Protein AF-A0A2V2DHT5-F1 (afdb_monomer_lite)

Sequence (108 aa):
MKTKLITIGLILADAILLGIAFFLYQGLDRTAPVISFSQDELRYSPDLTEEDLLAGVTASDREDGDVTDSLLIEKISDTADGRVIITYAALDSSNNVAKKSRICQVER

Radius of gyration: 23.93 Å; chains: 1; bounding box: 42×28×78 Å

Structure (mmCIF, N/CA/C/O backbone):
data_AF-A0A2V2DHT5-F1
#
_entry.id   AF-A0A2V2DHT5-F1
#
loop_
_atom_site.group_PDB
_atom_site.id
_atom_site.type_symbol
_atom_site.label_atom_id
_atom_site.label_alt_id
_atom_site.label_comp_id
_atom_site.label_asym_id
_atom_site.label_entity_id
_atom_site.label_seq_id
_atom_site.pdbx_PDB_ins_code
_atom_site.Cartn_x
_atom_site.Cartn_y
_atom_site.Cartn_z
_atom_site.occupancy
_atom_site.B_iso_or_equiv
_atom_site.auth_seq_id
_atom_site.auth_comp_id
_atom_site.auth_asym_id
_atom_site.auth_atom_id
_atom_site.pdbx_PDB_model_num
ATOM 1 N N . MET A 1 1 ? -24.604 -8.166 53.395 1.00 64.56 1 MET A N 1
ATOM 2 C CA . MET A 1 1 ? -25.061 -6.931 52.707 1.00 64.56 1 MET A CA 1
ATOM 3 C C . MET A 1 1 ? -23.904 -6.152 52.082 1.00 64.56 1 MET A C 1
ATOM 5 O O . MET A 1 1 ? -24.004 -5.841 50.906 1.00 64.56 1 MET A O 1
ATOM 9 N N . LYS A 1 2 ? -22.790 -5.915 52.796 1.00 73.19 2 LYS A N 1
ATOM 10 C CA . LYS A 1 2 ? -21.607 -5.195 52.273 1.00 73.19 2 LYS A CA 1
ATOM 11 C C . LYS A 1 2 ? -20.977 -5.821 51.013 1.00 73.19 2 LYS A C 1
ATOM 13 O O . LYS A 1 2 ? -20.675 -5.103 50.074 1.00 73.19 2 LYS A O 1
ATOM 18 N N . THR A 1 3 ? -20.863 -7.148 50.949 1.00 76.94 3 THR A N 1
ATOM 19 C CA . THR A 1 3 ? -20.330 -7.867 49.773 1.00 76.94 3 THR A CA 1
ATOM 20 C C . THR A 1 3 ? -21.195 -7.702 48.525 1.00 76.94 3 THR A C 1
ATOM 22 O O . THR A 1 3 ? -20.664 -7.425 47.462 1.00 76.94 3 THR A O 1
ATOM 25 N N . LYS A 1 4 ? -22.527 -7.769 48.659 1.00 83.06 4 LYS A N 1
ATOM 26 C CA . LYS A 1 4 ? -23.462 -7.551 47.541 1.00 83.06 4 LYS A CA 1
ATOM 27 C C . LYS A 1 4 ? -23.342 -6.140 46.951 1.00 83.06 4 LYS A C 1
ATOM 29 O O . LYS A 1 4 ? -23.403 -5.993 45.740 1.00 83.06 4 LYS A O 1
ATOM 34 N N . LEU A 1 5 ? -23.138 -5.122 47.793 1.00 85.62 5 LEU A N 1
ATOM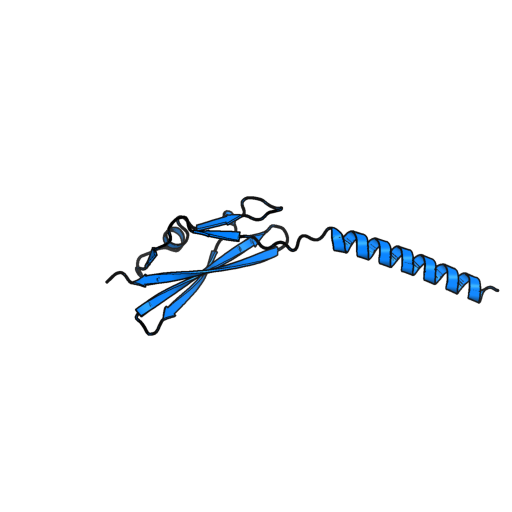 35 C CA . LEU A 1 5 ? -22.959 -3.737 47.344 1.00 85.62 5 LEU A CA 1
ATOM 36 C C . LEU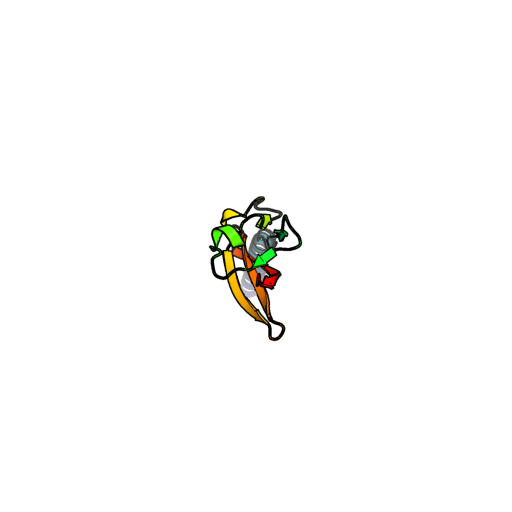 A 1 5 ? -21.644 -3.555 46.566 1.00 85.62 5 LEU A C 1
ATOM 38 O O . LEU A 1 5 ? -21.632 -2.891 45.536 1.00 85.62 5 LEU A O 1
ATOM 42 N N . ILE A 1 6 ? -20.564 -4.203 47.020 1.00 91.50 6 ILE A N 1
ATOM 43 C CA . ILE A 1 6 ? -19.271 -4.223 46.317 1.00 91.50 6 ILE A CA 1
ATOM 44 C C . ILE A 1 6 ? -19.410 -4.922 44.960 1.00 91.50 6 ILE A C 1
ATOM 46 O O . ILE A 1 6 ? -18.956 -4.388 43.955 1.00 91.50 6 ILE A O 1
ATOM 50 N N . THR A 1 7 ? -20.082 -6.077 44.905 1.00 92.38 7 THR A N 1
ATOM 51 C CA . THR A 1 7 ? -20.307 -6.801 43.645 1.00 92.38 7 THR A CA 1
ATOM 52 C C . THR A 1 7 ? -21.114 -5.971 42.646 1.00 92.38 7 THR A C 1
ATOM 54 O O . THR A 1 7 ? -20.742 -5.904 41.481 1.00 92.38 7 THR A O 1
ATOM 57 N N . ILE A 1 8 ? -22.179 -5.296 43.092 1.00 93.69 8 ILE A N 1
ATOM 58 C CA . ILE A 1 8 ? -22.978 -4.413 42.226 1.00 93.69 8 ILE A CA 1
ATOM 59 C C . ILE A 1 8 ? -22.129 -3.243 41.715 1.00 93.69 8 ILE A C 1
ATOM 61 O O . ILE A 1 8 ? -22.175 -2.932 40.529 1.00 93.69 8 ILE A O 1
ATOM 65 N N . GLY A 1 9 ? -21.322 -2.627 42.584 1.00 93.69 9 GLY A N 1
ATOM 66 C CA . GLY A 1 9 ? -20.407 -1.556 42.189 1.00 93.69 9 GLY A CA 1
ATOM 67 C C . GLY A 1 9 ? -19.385 -2.001 41.140 1.00 93.69 9 GLY A C 1
ATOM 68 O O . GLY A 1 9 ? -19.159 -1.279 40.175 1.00 93.69 9 GLY A O 1
ATOM 69 N N . LEU A 1 10 ? -18.822 -3.206 41.282 1.00 96.00 10 LEU A N 1
ATOM 70 C CA . LEU A 1 10 ? -17.894 -3.778 40.302 1.00 96.00 10 LEU A CA 1
ATOM 71 C C . LEU A 1 10 ? -18.565 -4.046 38.952 1.00 96.00 10 LEU A C 1
ATOM 73 O O . LEU A 1 10 ? -17.989 -3.710 37.926 1.00 96.00 10 LEU A O 1
ATOM 77 N N . ILE A 1 11 ? -19.789 -4.586 38.945 1.00 96.94 11 ILE A N 1
ATOM 78 C CA . ILE A 1 11 ? -20.546 -4.823 37.705 1.00 96.94 11 ILE A CA 1
ATOM 79 C C . ILE A 1 11 ? -20.843 -3.500 36.989 1.00 96.94 11 ILE A C 1
ATOM 81 O O . ILE A 1 11 ? -20.713 -3.417 35.772 1.00 96.94 11 ILE A O 1
ATOM 85 N N . LEU A 1 12 ? -21.221 -2.454 37.730 1.00 96.94 12 LEU A N 1
ATOM 86 C CA . LEU A 1 12 ? -21.464 -1.133 37.147 1.00 96.94 12 LEU A CA 1
ATOM 87 C C . LEU A 1 12 ? -20.180 -0.515 36.584 1.00 96.94 12 LEU A C 1
ATOM 89 O O . LEU A 1 12 ? -20.208 0.044 35.492 1.00 96.94 12 LEU A O 1
ATOM 93 N N . ALA A 1 13 ? -19.059 -0.632 37.299 1.00 97.19 13 ALA A N 1
ATOM 94 C CA . ALA A 1 13 ? -17.768 -0.143 36.824 1.00 97.19 13 ALA A CA 1
ATOM 95 C C . ALA A 1 13 ? -17.303 -0.881 35.556 1.00 97.19 13 ALA A C 1
ATOM 97 O O . ALA A 1 13 ? -16.849 -0.235 34.615 1.00 97.19 13 ALA A O 1
ATOM 98 N N . ASP A 1 14 ? -17.469 -2.204 35.506 1.00 97.56 14 ASP A N 1
ATOM 99 C CA . ASP A 1 14 ? -17.155 -3.021 34.331 1.00 97.56 14 ASP A CA 1
ATOM 100 C C . ASP A 1 14 ? -18.046 -2.657 33.136 1.00 97.56 14 ASP A C 1
ATOM 102 O O . ASP A 1 14 ? -17.545 -2.420 32.043 1.00 97.56 14 ASP A O 1
ATOM 106 N N . ALA A 1 15 ? -19.352 -2.479 33.352 1.00 97.44 15 ALA A N 1
ATOM 107 C CA . ALA A 1 15 ? -20.270 -2.042 32.302 1.00 97.44 15 ALA A CA 1
ATOM 108 C C . ALA A 1 15 ? -19.896 -0.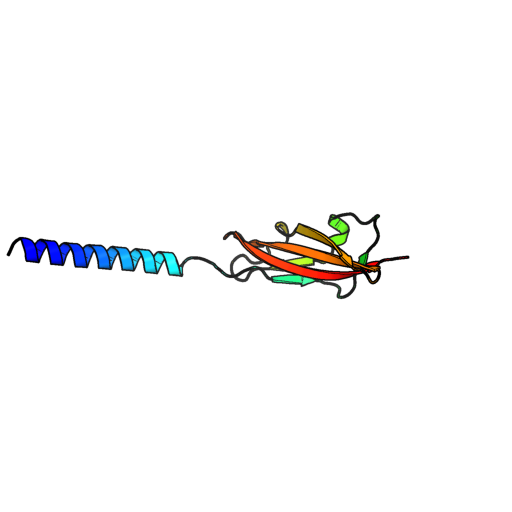661 31.730 1.00 97.44 15 ALA A C 1
ATOM 110 O O . ALA A 1 15 ? -19.965 -0.456 30.518 1.00 97.44 15 ALA A O 1
ATOM 111 N N . ILE A 1 16 ? -19.464 0.277 32.582 1.00 97.88 16 ILE A N 1
ATOM 112 C CA . ILE A 1 16 ? -18.967 1.590 32.144 1.00 97.88 16 ILE A CA 1
ATOM 113 C C . ILE A 1 16 ? -17.674 1.428 31.338 1.00 97.88 16 ILE A C 1
ATOM 115 O O . ILE A 1 16 ? -17.551 2.018 30.265 1.00 97.88 16 ILE A O 1
ATOM 119 N N . LEU A 1 17 ? -16.730 0.613 31.818 1.00 97.81 17 LEU A N 1
ATOM 120 C CA . LEU A 1 17 ? -15.470 0.351 31.123 1.00 97.81 17 LEU A CA 1
ATOM 121 C C . LEU A 1 17 ? -15.709 -0.284 29.747 1.00 97.81 17 LEU A C 1
ATOM 123 O O . LEU A 1 17 ? -15.132 0.170 28.762 1.00 97.81 17 LEU A O 1
ATOM 127 N N . LEU A 1 18 ? -16.597 -1.278 29.664 1.00 97.62 18 LEU A N 1
ATOM 128 C CA . LEU A 1 18 ? -17.002 -1.917 28.412 1.00 97.62 18 LEU A CA 1
ATOM 129 C C . LEU A 1 18 ? -17.686 -0.928 27.466 1.00 97.62 18 LEU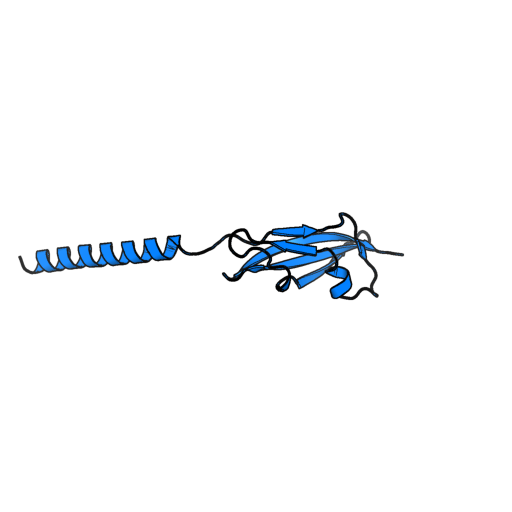 A C 1
ATOM 131 O O . LEU A 1 18 ? -17.416 -0.953 26.269 1.00 97.62 18 LEU A O 1
ATOM 135 N N . GLY A 1 19 ? -18.526 -0.027 27.984 1.00 96.75 19 GLY A N 1
ATOM 136 C CA . GLY A 1 19 ? -19.156 1.028 27.189 1.00 96.75 19 GLY A CA 1
ATOM 137 C C . GLY A 1 19 ? -18.140 2.006 26.593 1.00 96.75 19 GLY A C 1
ATOM 138 O O . GLY A 1 19 ? -18.208 2.311 25.403 1.00 96.75 19 GLY A O 1
ATOM 139 N N . ILE A 1 20 ? -17.160 2.449 27.389 1.00 96.50 20 ILE A N 1
ATOM 140 C CA . ILE A 1 20 ? -16.062 3.308 26.918 1.00 96.50 20 ILE A CA 1
ATOM 141 C C . ILE A 1 20 ? -15.215 2.563 25.882 1.00 96.50 20 ILE A C 1
ATOM 143 O O . ILE A 1 20 ? -14.924 3.112 24.822 1.00 96.50 20 ILE A O 1
ATOM 147 N N . ALA A 1 21 ? -14.854 1.307 26.152 1.00 95.94 21 ALA A N 1
ATOM 148 C CA . ALA A 1 21 ? -14.081 0.488 25.226 1.00 95.94 21 ALA A CA 1
ATOM 149 C C . ALA A 1 21 ? -14.816 0.293 23.893 1.00 95.94 21 ALA A C 1
ATOM 151 O O . ALA A 1 21 ? -14.214 0.457 22.835 1.00 95.94 21 ALA A O 1
ATOM 152 N N . PHE A 1 22 ? -16.119 0.003 23.933 1.00 95.31 22 PHE A N 1
ATOM 153 C CA . PHE A 1 22 ? -16.949 -0.125 22.738 1.00 95.31 22 PHE A CA 1
ATOM 154 C C . PHE A 1 22 ? -17.012 1.186 21.949 1.00 95.31 22 PHE A C 1
ATOM 156 O O . PHE A 1 22 ? -16.835 1.177 20.734 1.00 95.31 22 PHE A O 1
ATOM 163 N N . PHE A 1 23 ? -17.205 2.319 22.629 1.00 94.12 23 PHE A N 1
ATOM 164 C CA . PHE A 1 23 ? -17.226 3.631 21.986 1.00 94.12 23 PHE A CA 1
ATOM 165 C C . PHE A 1 23 ? -15.900 3.947 21.280 1.00 94.12 23 PHE A C 1
ATOM 167 O O . PHE A 1 23 ? -15.904 4.328 20.112 1.00 94.12 23 PHE A O 1
ATOM 174 N N . LEU A 1 24 ? -14.766 3.728 21.953 1.00 92.00 24 LEU A N 1
ATOM 175 C CA . LEU A 1 24 ? -13.441 3.923 21.359 1.00 92.00 24 LEU A CA 1
ATOM 176 C C . LEU A 1 24 ? -13.191 2.965 20.189 1.00 92.00 24 LEU A C 1
ATOM 178 O O . LEU A 1 24 ? -12.621 3.366 19.181 1.00 92.00 24 LEU A O 1
ATOM 182 N N . TYR A 1 25 ? -13.647 1.714 20.295 1.00 89.62 25 TYR A N 1
ATOM 183 C CA . TYR A 1 25 ? -13.476 0.708 19.247 1.00 89.62 25 TYR A CA 1
ATOM 184 C C . TYR A 1 25 ? -14.186 1.087 17.942 1.00 89.62 25 TYR A C 1
ATOM 186 O O . TYR A 1 25 ? -13.654 0.825 16.867 1.00 89.62 25 TYR A O 1
ATOM 194 N N . GLN A 1 26 ? -15.367 1.704 18.037 1.00 88.38 26 GLN A N 1
ATOM 195 C CA . GLN A 1 26 ? -16.169 2.117 16.881 1.00 88.38 26 GLN A CA 1
ATOM 196 C C . GLN A 1 26 ? -15.587 3.332 16.144 1.00 88.38 26 GLN A C 1
ATOM 198 O O . GLN A 1 26 ? -15.897 3.524 14.975 1.00 88.38 26 GLN A O 1
ATOM 203 N N . GLY A 1 27 ? -14.774 4.153 16.816 1.00 87.12 27 GLY A N 1
ATOM 204 C CA . GLY A 1 27 ? -14.154 5.347 16.231 1.00 87.12 27 GLY A CA 1
ATOM 205 C C . GLY A 1 27 ? -12.816 5.096 15.534 1.00 87.12 27 GLY A C 1
ATOM 206 O O . GLY A 1 27 ? -12.191 6.049 15.084 1.00 87.12 27 GLY A O 1
ATOM 207 N N . LEU A 1 28 ? -12.346 3.847 15.488 1.00 90.00 28 LEU A N 1
ATOM 208 C CA . LEU A 1 28 ? -11.116 3.492 14.786 1.00 90.00 28 LEU A CA 1
ATOM 209 C C . LEU A 1 28 ? -11.392 3.351 13.292 1.00 90.00 28 LEU A C 1
ATOM 211 O O . LEU A 1 28 ? -12.242 2.545 12.905 1.00 90.00 28 LEU A O 1
ATOM 215 N N . ASP A 1 29 ? -10.618 4.049 12.469 1.00 93.00 29 ASP A N 1
ATOM 216 C CA . ASP A 1 29 ? -10.603 3.781 11.039 1.00 93.00 29 ASP A CA 1
ATOM 217 C C . ASP A 1 29 ? -9.762 2.537 10.732 1.00 93.00 29 ASP A C 1
ATOM 219 O O . ASP A 1 29 ? -8.664 2.339 11.254 1.00 93.00 29 ASP A O 1
ATOM 223 N N . ARG A 1 30 ? -10.329 1.663 9.906 1.00 93.38 30 ARG A N 1
ATOM 224 C CA . ARG A 1 30 ? -9.731 0.401 9.445 1.00 93.38 30 ARG A CA 1
ATOM 225 C C . ARG A 1 30 ? -9.866 0.232 7.939 1.00 93.38 30 ARG A C 1
ATOM 227 O O . ARG A 1 30 ? -9.725 -0.880 7.422 1.00 93.38 30 ARG A O 1
ATOM 234 N N . THR A 1 31 ? -10.255 1.299 7.254 1.00 94.94 31 THR A N 1
ATOM 235 C CA . THR A 1 31 ? -10.378 1.325 5.808 1.00 94.94 31 THR A CA 1
ATOM 236 C C . THR A 1 31 ? -8.974 1.482 5.257 1.00 94.94 31 THR A C 1
ATOM 238 O O . THR A 1 31 ? -8.271 2.401 5.627 1.00 94.94 31 THR A O 1
ATOM 241 N N . ALA A 1 32 ? -8.516 0.537 4.441 1.00 96.62 32 ALA A N 1
ATOM 242 C CA . ALA A 1 32 ? -7.241 0.714 3.761 1.00 96.62 32 ALA A CA 1
ATOM 243 C C . ALA A 1 32 ? -7.440 1.585 2.509 1.00 96.62 32 ALA A C 1
ATOM 245 O O . ALA A 1 32 ? -8.478 1.442 1.845 1.00 96.62 32 ALA A O 1
ATOM 246 N N . PRO A 1 33 ? -6.424 2.374 2.115 1.00 97.81 33 PRO A N 1
ATOM 247 C CA . PRO A 1 33 ? -6.497 3.161 0.895 1.00 97.81 33 PRO A CA 1
ATOM 248 C C . PRO A 1 33 ? -6.630 2.282 -0.355 1.00 97.81 33 PRO A C 1
ATOM 250 O O . PRO A 1 33 ? -6.331 1.087 -0.373 1.00 97.81 33 PRO A O 1
ATOM 253 N N . VAL A 1 34 ? -7.049 2.882 -1.462 1.00 98.00 34 VAL A N 1
ATOM 254 C CA . VAL A 1 34 ? -7.159 2.216 -2.761 1.00 98.00 34 VAL A CA 1
ATOM 255 C C . VAL A 1 34 ? -6.122 2.787 -3.713 1.00 98.00 34 VAL A C 1
ATOM 257 O O . VAL A 1 34 ? -6.179 3.957 -4.083 1.00 98.00 34 VAL A O 1
ATOM 260 N N . ILE A 1 35 ? -5.198 1.933 -4.157 1.00 97.75 35 ILE A N 1
ATOM 261 C CA . ILE A 1 35 ? -4.191 2.285 -5.165 1.00 97.75 35 ILE A CA 1
ATOM 262 C C . ILE A 1 35 ? -4.790 2.131 -6.568 1.00 97.75 35 ILE A C 1
ATOM 264 O O . ILE A 1 35 ? -5.350 1.081 -6.915 1.00 97.75 35 ILE A O 1
ATOM 268 N N . SER A 1 36 ? -4.627 3.153 -7.400 1.00 96.12 36 SER A N 1
ATOM 269 C CA . SER A 1 36 ? -5.124 3.228 -8.774 1.00 96.12 36 SER A CA 1
ATOM 270 C C . SER A 1 36 ? -3.991 3.514 -9.755 1.00 96.12 36 SER A C 1
ATOM 272 O O . SER A 1 36 ? -3.022 4.189 -9.425 1.00 96.12 36 SER A O 1
ATOM 274 N N . PHE A 1 37 ? -4.110 2.977 -10.969 1.00 94.38 37 PHE A N 1
ATOM 275 C CA . PHE A 1 37 ? -3.163 3.204 -12.058 1.00 94.38 37 PHE A CA 1
ATOM 276 C C . PHE A 1 37 ? -3.886 3.979 -13.157 1.00 94.38 37 PHE A C 1
ATOM 278 O O . PHE A 1 37 ? -4.980 3.586 -13.556 1.00 94.38 37 PHE A O 1
ATOM 285 N N . SER A 1 38 ? -3.300 5.071 -13.640 1.00 88.94 38 SER A N 1
ATOM 286 C CA . SER A 1 38 ? -3.854 5.853 -14.752 1.00 88.94 38 SER A CA 1
ATOM 287 C C . SER A 1 38 ? -3.652 5.174 -16.108 1.00 88.94 38 SER A C 1
ATOM 289 O O . SER A 1 38 ? -4.354 5.490 -17.065 1.00 88.94 38 SER A O 1
ATOM 291 N N . GLN A 1 39 ? -2.700 4.242 -16.185 1.00 84.38 39 GLN A N 1
ATOM 292 C CA . GLN A 1 39 ? -2.376 3.461 -17.371 1.00 84.38 39 GLN A CA 1
ATOM 293 C C . GLN A 1 39 ? -2.329 1.975 -17.012 1.00 84.38 39 GLN A C 1
ATOM 295 O O . GLN A 1 39 ? -1.744 1.598 -15.992 1.00 84.38 39 GLN A O 1
ATOM 300 N N . ASP A 1 40 ? -2.912 1.142 -17.874 1.00 74.75 40 ASP A N 1
ATOM 301 C CA . ASP A 1 40 ? -2.968 -0.310 -17.674 1.00 74.75 40 ASP A CA 1
ATOM 302 C C . ASP A 1 40 ? -1.625 -1.000 -17.963 1.00 74.75 40 ASP A C 1
ATOM 304 O O . ASP A 1 40 ? -1.303 -2.013 -17.341 1.00 74.75 40 ASP A O 1
ATOM 308 N N . GLU A 1 41 ? -0.810 -0.441 -18.865 1.00 79.06 41 GLU A N 1
ATOM 309 C CA . GLU A 1 41 ? 0.478 -1.013 -19.265 1.00 79.06 41 GLU A CA 1
ATOM 310 C C . GLU A 1 41 ? 1.637 -0.057 -18.959 1.00 79.06 41 GLU A C 1
ATOM 312 O O . GLU A 1 41 ? 1.644 1.092 -19.393 1.00 79.06 41 GLU A O 1
ATOM 317 N N . LEU A 1 42 ? 2.649 -0.558 -18.244 1.00 84.38 42 LEU A N 1
ATOM 318 C CA . LEU A 1 42 ? 3.941 0.102 -18.054 1.00 84.38 42 LEU A CA 1
ATOM 319 C C . LEU A 1 42 ? 5.031 -0.739 -18.728 1.00 84.38 42 LEU A C 1
ATOM 321 O O . LEU A 1 42 ? 5.103 -1.958 -18.527 1.00 84.38 42 LEU A O 1
ATOM 325 N N . ARG A 1 43 ? 5.897 -0.083 -19.503 1.00 86.62 43 ARG A N 1
ATOM 326 C CA . ARG A 1 43 ? 7.148 -0.673 -19.991 1.00 86.62 43 ARG A CA 1
ATOM 327 C C . ARG A 1 43 ? 8.245 -0.376 -18.984 1.00 86.62 43 ARG A C 1
ATOM 329 O O . ARG A 1 43 ? 8.481 0.778 -18.653 1.00 86.62 43 ARG A O 1
ATOM 336 N N . TYR A 1 44 ? 8.865 -1.427 -18.467 1.00 87.94 44 TYR A N 1
ATOM 337 C CA . TYR A 1 44 ? 9.949 -1.313 -17.506 1.00 87.94 44 TYR A CA 1
ATOM 338 C C . TYR A 1 44 ? 11.291 -1.251 -18.235 1.00 87.94 44 TYR A C 1
ATOM 340 O O . TYR A 1 44 ? 11.575 -2.108 -19.074 1.00 87.94 44 TYR A O 1
ATOM 348 N N . SER A 1 45 ? 12.122 -0.281 -17.861 1.00 87.38 45 SER A N 1
ATOM 349 C CA . SER A 1 45 ? 13.533 -0.199 -18.231 1.00 87.38 45 SER A CA 1
ATOM 350 C C . SER A 1 45 ? 14.378 -0.027 -16.959 1.00 87.38 45 SER A C 1
ATOM 352 O O . SER A 1 45 ? 13.921 0.653 -16.035 1.00 87.38 45 SER A O 1
ATOM 354 N N . PRO A 1 46 ? 15.594 -0.605 -16.886 1.00 84.06 46 PRO A N 1
ATOM 355 C CA . PRO A 1 46 ? 16.513 -0.402 -15.762 1.00 84.06 46 PRO A CA 1
ATOM 356 C C . PRO A 1 46 ? 16.908 1.061 -15.524 1.00 84.06 46 PRO A C 1
ATOM 358 O O . PRO A 1 46 ? 17.347 1.393 -14.428 1.00 84.06 46 PRO A O 1
ATOM 361 N N . ASP A 1 47 ? 16.758 1.919 -16.536 1.00 88.88 47 ASP A N 1
ATOM 362 C CA . ASP A 1 47 ? 17.094 3.344 -16.456 1.00 88.88 47 ASP A CA 1
ATOM 363 C C . ASP A 1 47 ? 15.977 4.194 -15.819 1.00 88.88 47 ASP A C 1
ATOM 365 O O . ASP A 1 47 ? 16.176 5.386 -15.586 1.00 88.88 47 ASP A O 1
ATOM 369 N N . LEU A 1 48 ? 14.801 3.607 -15.546 1.00 89.12 48 LEU A N 1
ATOM 370 C CA . LEU A 1 48 ? 13.684 4.317 -14.917 1.00 89.12 48 LEU A CA 1
ATOM 371 C C . LEU A 1 48 ? 13.968 4.607 -13.445 1.00 89.12 48 LEU A C 1
ATOM 373 O O . LEU A 1 48 ? 14.407 3.738 -12.687 1.00 89.12 48 LEU A O 1
ATOM 377 N N . THR A 1 49 ? 13.637 5.824 -13.027 1.00 91.31 49 THR A N 1
ATOM 378 C CA . THR A 1 49 ? 13.683 6.233 -11.624 1.00 91.31 49 THR A CA 1
ATOM 379 C C . THR A 1 49 ? 12.427 5.784 -10.872 1.00 91.31 49 THR A C 1
ATOM 381 O O . THR A 1 49 ? 11.408 5.434 -11.469 1.00 91.31 49 THR A O 1
ATOM 384 N N . GLU A 1 50 ? 12.462 5.812 -9.538 1.00 89.75 50 GLU A N 1
ATOM 385 C CA . GLU A 1 50 ? 11.264 5.543 -8.728 1.00 89.75 50 GLU A CA 1
ATOM 386 C C . GLU A 1 50 ? 10.131 6.536 -9.024 1.00 89.75 50 GLU A C 1
ATOM 388 O O . GLU A 1 50 ? 8.970 6.134 -9.071 1.00 89.75 50 GLU A O 1
ATOM 393 N N . GLU A 1 51 ? 10.463 7.802 -9.297 1.00 90.62 51 GLU A N 1
ATOM 394 C CA . GLU A 1 51 ? 9.495 8.833 -9.689 1.00 90.62 51 GLU A CA 1
ATOM 395 C C . GLU A 1 51 ? 8.779 8.455 -10.993 1.00 90.62 51 GLU A C 1
ATOM 397 O O . GLU A 1 51 ? 7.553 8.542 -11.074 1.00 90.62 51 GLU A O 1
ATOM 402 N N . ASP A 1 52 ? 9.515 7.936 -11.981 1.00 91.75 52 ASP A N 1
ATOM 403 C CA . ASP A 1 52 ? 8.933 7.454 -13.239 1.00 91.75 52 ASP A CA 1
ATOM 404 C C . ASP A 1 52 ? 8.008 6.249 -13.015 1.00 91.75 52 ASP A C 1
ATOM 406 O O . ASP A 1 52 ? 6.954 6.119 -13.640 1.00 91.75 52 ASP A O 1
ATOM 410 N N . LEU A 1 53 ? 8.382 5.352 -12.101 1.00 92.25 53 LEU A N 1
ATOM 411 C CA . LEU A 1 53 ? 7.601 4.158 -11.778 1.00 92.25 53 LEU A CA 1
ATOM 412 C C . LEU A 1 53 ? 6.344 4.467 -10.953 1.00 92.25 53 LEU A C 1
ATOM 414 O O . LEU A 1 53 ? 5.395 3.671 -10.988 1.00 92.25 53 LEU A O 1
ATOM 418 N N . LEU A 1 54 ? 6.338 5.583 -10.223 1.00 93.31 54 LEU A N 1
ATOM 419 C CA . LEU A 1 54 ? 5.188 6.128 -9.496 1.00 93.31 54 LEU A CA 1
ATOM 420 C C . LEU A 1 54 ? 4.334 7.059 -10.366 1.00 93.31 54 LEU A C 1
ATOM 422 O O . LEU A 1 54 ? 3.182 7.324 -10.022 1.00 93.31 54 LEU A O 1
ATOM 426 N N . ALA A 1 55 ? 4.844 7.513 -11.513 1.00 91.75 55 ALA A N 1
ATOM 427 C CA . ALA A 1 55 ? 4.100 8.371 -12.420 1.00 91.75 55 ALA A CA 1
ATOM 428 C C . ALA A 1 55 ? 2.770 7.719 -12.834 1.00 91.75 55 ALA A C 1
ATOM 430 O O . ALA A 1 55 ? 2.710 6.595 -13.346 1.00 91.75 55 ALA A O 1
ATOM 431 N N . GLY A 1 56 ? 1.673 8.441 -12.598 1.00 91.12 56 GLY A N 1
ATOM 432 C CA . GLY A 1 56 ? 0.329 7.956 -12.897 1.00 91.12 56 GLY A CA 1
ATOM 433 C C . GLY A 1 56 ? -0.208 6.903 -11.923 1.00 91.12 56 GLY A C 1
ATOM 434 O O . GLY A 1 56 ? -1.247 6.308 -12.201 1.00 91.12 56 GLY A O 1
ATOM 435 N N . VAL A 1 57 ? 0.463 6.661 -10.799 1.00 95.75 57 VAL A N 1
ATOM 436 C CA . VAL A 1 57 ? -0.063 5.851 -9.701 1.00 95.75 57 VAL A CA 1
ATOM 437 C C . VAL A 1 57 ? -0.596 6.793 -8.624 1.00 95.75 57 VAL A C 1
ATOM 439 O O . VAL A 1 57 ? 0.097 7.714 -8.207 1.00 95.75 57 VAL A O 1
ATOM 442 N N . THR A 1 58 ? -1.836 6.582 -8.193 1.00 97.12 58 THR A N 1
ATOM 443 C CA . THR A 1 58 ? -2.480 7.388 -7.145 1.00 97.12 58 THR A CA 1
ATOM 444 C C . THR A 1 58 ? -3.011 6.497 -6.034 1.00 97.12 58 THR A C 1
ATOM 446 O O . THR A 1 58 ? -3.243 5.302 -6.244 1.00 97.12 58 THR A O 1
ATOM 449 N N . ALA A 1 59 ? -3.217 7.066 -4.850 1.00 98.00 59 ALA A N 1
ATOM 450 C CA . ALA A 1 59 ? -3.843 6.378 -3.732 1.00 98.00 59 ALA A CA 1
ATOM 451 C C . ALA A 1 59 ? -4.914 7.263 -3.096 1.00 98.00 59 ALA A C 1
ATOM 453 O O . ALA A 1 59 ? -4.686 8.439 -2.830 1.00 98.00 59 ALA A O 1
ATOM 454 N N . SER A 1 60 ? -6.093 6.701 -2.844 1.00 97.69 60 SER A N 1
ATOM 455 C CA . SER A 1 60 ? -7.171 7.427 -2.173 1.00 97.69 60 SER A CA 1
ATOM 456 C C . SER A 1 60 ? -7.840 6.553 -1.130 1.00 97.69 60 SER A C 1
ATOM 458 O O . SER A 1 60 ? -8.199 5.412 -1.418 1.00 97.69 60 SER A O 1
ATOM 460 N N . ASP A 1 61 ? -8.013 7.092 0.066 1.00 98.00 61 ASP A N 1
ATOM 461 C CA . ASP A 1 61 ? -8.789 6.495 1.139 1.00 98.00 61 ASP A CA 1
ATOM 462 C C . ASP A 1 61 ? -10.171 7.158 1.257 1.00 98.00 61 ASP A C 1
ATOM 464 O O . ASP A 1 61 ? -10.401 8.286 0.814 1.00 98.00 61 ASP A O 1
ATOM 468 N N . ARG A 1 62 ? -11.129 6.424 1.821 1.00 96.06 62 ARG A N 1
ATOM 469 C CA . ARG A 1 62 ? -12.508 6.884 1.981 1.00 96.06 62 ARG A CA 1
ATOM 470 C C . ARG A 1 62 ? -12.656 7.966 3.056 1.00 96.06 62 ARG A C 1
ATOM 472 O O . ARG A 1 62 ? -13.525 8.820 2.893 1.00 96.06 62 ARG A O 1
ATOM 479 N N . GLU A 1 63 ? -11.886 7.894 4.135 1.00 94.25 63 GLU A N 1
ATOM 480 C CA . GLU A 1 63 ? -11.944 8.824 5.268 1.00 94.25 63 GLU A CA 1
ATOM 481 C C . GLU A 1 63 ? -10.892 9.933 5.138 1.00 94.25 63 GLU A C 1
ATOM 483 O O . GLU A 1 63 ? -11.206 11.098 5.386 1.00 94.25 63 GLU A O 1
ATOM 488 N N . ASP A 1 64 ? -9.676 9.600 4.684 1.00 94.62 64 ASP A N 1
ATOM 489 C CA . ASP A 1 64 ? -8.577 10.573 4.552 1.00 94.62 64 ASP A CA 1
ATOM 490 C C . ASP A 1 64 ? -8.553 11.317 3.202 1.00 94.62 64 ASP A C 1
ATOM 492 O O . ASP A 1 64 ? -7.948 12.385 3.082 1.00 94.62 64 ASP A O 1
ATOM 496 N N . GLY A 1 65 ? -9.229 10.797 2.173 1.00 95.62 65 GLY A N 1
ATOM 497 C CA . GLY A 1 65 ? -9.213 11.379 0.831 1.00 95.62 65 GLY A CA 1
ATOM 498 C C . GLY A 1 65 ? -7.955 11.006 0.045 1.00 95.62 65 GLY A C 1
ATOM 499 O O . GLY A 1 65 ? -7.639 9.829 -0.095 1.00 95.62 65 GLY A O 1
ATOM 500 N N . ASP A 1 66 ? -7.265 11.981 -0.549 1.00 97.75 66 ASP A N 1
ATOM 501 C CA . ASP A 1 66 ? -6.053 11.709 -1.332 1.00 97.75 66 ASP A CA 1
ATOM 502 C C . ASP A 1 66 ? -4.856 11.450 -0.408 1.00 97.75 66 ASP A C 1
ATOM 504 O O . ASP A 1 66 ? -4.458 12.318 0.366 1.00 97.75 66 ASP A O 1
ATOM 508 N N . VAL A 1 67 ? -4.281 10.252 -0.511 1.00 97.88 67 VAL A N 1
ATOM 509 C CA . VAL A 1 67 ? -3.100 9.823 0.251 1.00 97.88 67 VAL A CA 1
ATOM 510 C C . VAL A 1 67 ? -1.939 9.475 -0.679 1.00 97.88 67 VAL A C 1
ATOM 512 O O . VAL A 1 67 ? -1.038 8.729 -0.309 1.00 97.88 67 VAL A O 1
ATOM 515 N N . THR A 1 68 ? -1.938 9.997 -1.908 1.00 97.50 68 THR A N 1
ATOM 516 C CA . THR A 1 68 ? -0.902 9.706 -2.912 1.00 97.50 68 THR A CA 1
ATOM 517 C C . THR A 1 68 ? 0.511 10.043 -2.420 1.00 97.50 68 THR A C 1
ATOM 519 O O . THR A 1 68 ? 1.456 9.349 -2.782 1.00 97.50 68 THR A O 1
ATOM 522 N N . ASP A 1 69 ? 0.665 11.015 -1.520 1.00 96.75 69 ASP A N 1
ATOM 523 C CA . ASP A 1 69 ? 1.961 11.387 -0.933 1.00 96.75 69 ASP A CA 1
ATOM 524 C C . ASP A 1 69 ? 2.602 10.279 -0.074 1.00 96.75 69 ASP A C 1
ATOM 526 O O . ASP A 1 69 ? 3.808 10.308 0.172 1.00 96.75 69 ASP A O 1
ATOM 530 N N . SER A 1 70 ? 1.826 9.291 0.391 1.00 97.06 70 SER A N 1
ATOM 531 C CA . SER A 1 70 ? 2.344 8.135 1.138 1.00 97.06 70 SER A CA 1
ATOM 532 C C . SER A 1 70 ? 2.713 6.947 0.245 1.00 97.06 70 SER A C 1
ATOM 534 O O . SER A 1 70 ? 3.174 5.914 0.741 1.00 97.06 70 SER A O 1
ATOM 536 N N . LEU A 1 71 ? 2.481 7.068 -1.065 1.00 97.25 71 LEU A N 1
ATOM 537 C CA . LEU A 1 71 ? 2.708 6.007 -2.029 1.00 97.25 71 LEU A CA 1
ATOM 538 C C . LEU A 1 71 ? 4.208 5.752 -2.215 1.00 97.25 71 LEU A C 1
ATOM 540 O O . LEU A 1 71 ? 4.993 6.663 -2.462 1.00 97.25 71 LEU A O 1
ATOM 544 N N . LEU A 1 72 ? 4.596 4.480 -2.162 1.00 96.44 72 LEU A N 1
ATOM 545 C CA . LEU A 1 72 ? 5.969 4.037 -2.376 1.00 96.44 72 LEU A CA 1
ATOM 546 C C . LEU A 1 72 ? 6.032 2.719 -3.144 1.00 96.44 72 LEU A C 1
ATOM 548 O O . LEU A 1 72 ? 5.056 1.966 -3.230 1.00 96.44 72 LEU A O 1
ATOM 552 N N . ILE A 1 73 ? 7.215 2.416 -3.672 1.00 96.62 73 ILE A N 1
ATOM 553 C CA . ILE A 1 73 ? 7.521 1.115 -4.266 1.00 96.62 73 ILE A CA 1
ATOM 554 C C . ILE A 1 73 ? 8.063 0.211 -3.164 1.00 96.62 73 ILE A C 1
ATOM 556 O O . ILE A 1 73 ? 9.163 0.404 -2.660 1.00 96.62 73 ILE A O 1
ATOM 560 N N . GLU A 1 74 ? 7.287 -0.800 -2.785 1.00 96.94 74 GLU A N 1
ATOM 561 C CA . GLU A 1 74 ? 7.705 -1.764 -1.768 1.00 96.94 74 GLU A CA 1
ATOM 562 C C . GLU A 1 74 ? 8.718 -2.760 -2.338 1.00 96.94 74 GLU A C 1
ATOM 564 O O . GLU A 1 74 ? 9.663 -3.166 -1.660 1.00 96.94 74 GLU A O 1
ATOM 569 N N . LYS A 1 75 ? 8.488 -3.220 -3.573 1.00 95.38 75 LYS A N 1
ATOM 570 C CA . LYS A 1 75 ? 9.301 -4.282 -4.164 1.00 95.38 75 LYS A CA 1
ATOM 571 C C . LYS A 1 75 ? 9.241 -4.285 -5.682 1.00 95.38 75 LYS A C 1
ATOM 573 O O . LYS A 1 75 ? 8.156 -4.254 -6.260 1.00 95.38 75 LYS A O 1
ATOM 578 N N . ILE A 1 76 ? 10.401 -4.470 -6.303 1.00 94.38 76 ILE A N 1
ATOM 579 C CA . ILE A 1 76 ? 10.547 -4.827 -7.716 1.00 94.38 76 ILE A CA 1
ATOM 580 C C . ILE A 1 76 ? 11.076 -6.265 -7.778 1.00 94.38 76 ILE A C 1
ATOM 582 O O . ILE A 1 76 ? 11.924 -6.663 -6.976 1.00 94.38 76 ILE A O 1
ATOM 586 N N . SER A 1 77 ? 10.511 -7.110 -8.637 1.00 93.62 77 SER A N 1
ATOM 587 C CA . SER A 1 77 ? 10.924 -8.513 -8.765 1.00 93.62 77 SER A CA 1
ATOM 588 C C . SER A 1 77 ? 10.821 -9.006 -10.197 1.00 93.62 77 SER A C 1
ATOM 590 O O . SER A 1 77 ? 9.799 -8.808 -10.850 1.00 93.62 77 SER A O 1
ATOM 592 N N . ASP A 1 78 ? 11.849 -9.714 -10.647 1.00 93.12 78 ASP A N 1
ATOM 593 C CA . ASP A 1 78 ? 11.856 -10.367 -11.951 1.00 93.12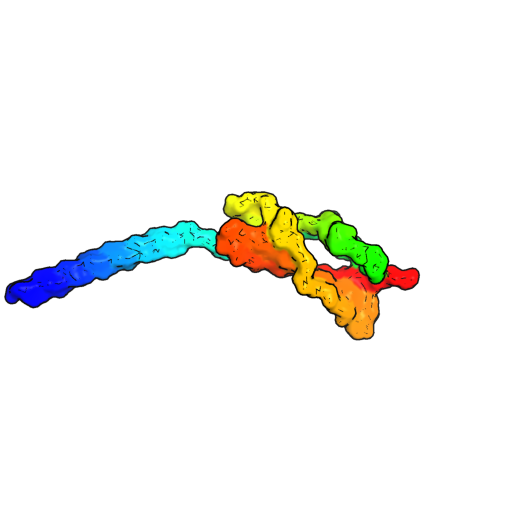 78 ASP A CA 1
ATOM 594 C C . ASP A 1 78 ? 11.052 -11.669 -11.922 1.00 93.12 78 ASP A C 1
ATOM 596 O O . ASP A 1 78 ? 11.040 -12.412 -10.936 1.00 93.12 78 ASP A O 1
ATOM 600 N N . THR A 1 79 ? 10.388 -11.963 -13.034 1.00 90.00 79 THR A N 1
ATOM 601 C CA . THR A 1 79 ? 9.669 -13.216 -13.270 1.00 90.00 79 THR A CA 1
ATOM 602 C C . THR A 1 79 ? 10.454 -14.075 -14.261 1.00 90.00 79 THR A C 1
ATOM 604 O O . THR A 1 79 ? 11.147 -13.564 -15.139 1.00 90.00 79 THR A O 1
ATOM 607 N N . ALA A 1 80 ? 10.337 -15.401 -14.152 1.00 87.88 80 ALA A N 1
ATOM 608 C CA . ALA A 1 80 ? 11.070 -16.354 -14.995 1.00 87.88 80 ALA A CA 1
ATOM 609 C C . ALA A 1 80 ? 10.797 -16.210 -16.508 1.00 87.88 80 ALA A C 1
ATOM 611 O O . ALA A 1 80 ? 11.581 -16.682 -17.326 1.00 87.88 80 ALA A O 1
ATOM 612 N N . ASP A 1 81 ? 9.695 -15.564 -16.885 1.00 87.00 81 ASP A N 1
ATOM 613 C CA . ASP A 1 81 ? 9.307 -15.282 -18.268 1.00 87.00 81 ASP A CA 1
ATOM 614 C C . ASP A 1 81 ? 9.836 -13.936 -18.800 1.00 87.00 81 ASP A C 1
ATOM 616 O O . ASP A 1 81 ? 9.478 -13.526 -19.905 1.00 87.00 81 ASP A O 1
ATOM 620 N N . GLY A 1 82 ? 10.699 -13.255 -18.040 1.00 85.81 82 GLY A N 1
ATOM 621 C CA . GLY A 1 82 ? 11.305 -11.983 -18.431 1.00 85.81 82 GLY A CA 1
ATOM 622 C C . GLY A 1 82 ? 10.396 -10.768 -18.241 1.00 85.81 82 GLY A C 1
ATOM 623 O O . GLY A 1 82 ? 10.630 -9.740 -18.872 1.00 85.81 82 GLY A O 1
ATOM 624 N N . ARG A 1 83 ? 9.352 -10.875 -17.408 1.00 91.00 83 ARG A N 1
ATOM 625 C CA . ARG A 1 83 ? 8.531 -9.738 -16.955 1.00 91.00 83 ARG A CA 1
ATOM 626 C C . ARG A 1 83 ? 8.971 -9.247 -15.581 1.00 91.00 83 ARG A C 1
ATOM 628 O O . ARG A 1 83 ? 9.569 -9.996 -14.812 1.00 91.00 83 ARG A O 1
ATOM 635 N N . VAL A 1 84 ? 8.602 -8.014 -15.249 1.00 93.56 84 VAL A N 1
ATOM 636 C CA . VAL A 1 84 ? 8.895 -7.396 -13.948 1.00 93.56 84 VAL A CA 1
ATOM 637 C C . VAL A 1 84 ? 7.600 -7.144 -13.189 1.00 93.56 84 VAL A C 1
ATOM 639 O O . VAL A 1 84 ? 6.629 -6.640 -13.745 1.00 93.56 84 VAL A O 1
ATOM 642 N N . ILE A 1 85 ? 7.574 -7.498 -11.909 1.00 94.44 85 ILE A N 1
ATOM 643 C CA . ILE A 1 85 ? 6.468 -7.221 -10.993 1.00 94.44 85 ILE A CA 1
ATOM 644 C C . ILE A 1 85 ? 6.878 -6.056 -10.104 1.00 94.44 85 ILE A C 1
ATOM 646 O O . ILE A 1 85 ? 7.873 -6.147 -9.385 1.00 94.44 85 ILE A O 1
ATOM 650 N N . ILE A 1 86 ? 6.079 -4.994 -10.117 1.00 95.06 86 ILE A N 1
ATOM 651 C CA . ILE A 1 86 ? 6.254 -3.839 -9.237 1.00 95.06 86 ILE A CA 1
ATOM 652 C C . ILE A 1 86 ? 5.119 -3.850 -8.226 1.00 95.06 86 ILE A C 1
ATOM 654 O O . ILE A 1 86 ? 3.951 -3.890 -8.613 1.00 95.06 86 ILE A O 1
ATOM 658 N N . THR A 1 87 ? 5.462 -3.852 -6.941 1.00 96.62 87 THR A N 1
ATOM 659 C CA . THR A 1 87 ? 4.520 -3.794 -5.820 1.00 96.62 87 THR A CA 1
ATOM 660 C C . THR A 1 87 ? 4.568 -2.413 -5.195 1.00 96.62 87 THR A C 1
ATOM 662 O O . THR A 1 87 ? 5.617 -1.985 -4.721 1.00 96.62 87 THR A O 1
ATOM 665 N N . TYR A 1 88 ? 3.420 -1.751 -5.183 1.00 97.25 88 TYR A N 1
ATOM 666 C CA . TYR A 1 88 ? 3.197 -0.451 -4.569 1.00 97.25 88 TYR A CA 1
ATOM 667 C C . TYR A 1 88 ? 2.562 -0.626 -3.200 1.00 97.25 88 TYR A C 1
ATOM 669 O O . TYR A 1 88 ? 1.757 -1.544 -3.008 1.00 97.25 88 TYR A O 1
ATOM 677 N N . ALA A 1 89 ? 2.883 0.282 -2.285 1.00 98.00 89 ALA A N 1
ATOM 678 C CA . ALA A 1 89 ? 2.228 0.401 -0.995 1.00 98.00 89 ALA A CA 1
ATOM 679 C C . ALA A 1 89 ? 1.822 1.854 -0.732 1.00 98.00 89 ALA A C 1
ATOM 681 O O . ALA A 1 89 ? 2.529 2.765 -1.148 1.00 98.00 89 ALA A O 1
ATOM 682 N N . ALA A 1 90 ? 0.697 2.054 -0.051 1.00 98.25 90 ALA A N 1
ATOM 683 C CA . ALA A 1 90 ? 0.234 3.360 0.413 1.00 98.25 90 ALA A CA 1
ATOM 684 C C . ALA A 1 90 ? -0.296 3.239 1.845 1.00 98.25 90 ALA A C 1
ATOM 686 O O . ALA A 1 90 ? -0.824 2.186 2.221 1.00 98.25 90 ALA A O 1
ATOM 687 N N . LEU A 1 91 ? -0.135 4.309 2.620 1.00 97.75 91 LEU A N 1
ATOM 688 C CA . LEU A 1 91 ? -0.570 4.420 4.010 1.00 97.75 91 LEU A CA 1
ATOM 689 C C . LEU A 1 91 ? -1.559 5.573 4.179 1.00 97.75 91 LEU A C 1
ATOM 691 O O . LEU A 1 91 ? -1.388 6.640 3.591 1.00 97.75 91 LEU A O 1
ATOM 695 N N . ASP A 1 92 ? -2.566 5.364 5.010 1.00 97.38 92 ASP A N 1
ATOM 696 C CA . ASP A 1 92 ? -3.480 6.421 5.438 1.00 97.38 92 ASP A CA 1
ATOM 697 C C . ASP A 1 92 ? -3.020 7.053 6.774 1.00 97.38 92 ASP A C 1
ATOM 699 O O . ASP A 1 92 ? -1.981 6.677 7.334 1.00 97.38 92 ASP A O 1
ATOM 703 N N . SER A 1 93 ? -3.771 8.021 7.304 1.00 95.94 93 SER A N 1
ATOM 704 C CA . SER A 1 93 ? -3.423 8.699 8.562 1.00 95.94 93 SER A CA 1
ATOM 705 C C . SER A 1 93 ? -3.585 7.800 9.797 1.00 95.94 93 SER A C 1
ATOM 707 O O . SER A 1 93 ? -2.936 8.015 10.828 1.00 95.94 93 SER A O 1
ATOM 709 N N . SER A 1 94 ? -4.407 6.755 9.677 1.00 96.19 94 SER A N 1
ATOM 710 C CA . SER A 1 94 ? -4.671 5.742 10.701 1.00 96.19 94 SER A CA 1
ATOM 711 C C . SER A 1 94 ? -3.708 4.547 10.645 1.00 96.19 94 SER A C 1
ATOM 713 O O . SER A 1 94 ? -3.802 3.640 11.476 1.00 96.19 94 SER A O 1
ATOM 715 N N . ASN A 1 95 ? -2.706 4.583 9.760 1.00 95.44 95 ASN A N 1
ATOM 716 C CA . ASN A 1 95 ? -1.728 3.523 9.491 1.00 95.44 95 ASN A CA 1
ATOM 717 C C . ASN A 1 95 ? -2.321 2.244 8.876 1.00 95.44 95 ASN A C 1
ATOM 719 O O . ASN A 1 95 ? -1.705 1.175 8.964 1.00 95.44 95 ASN A O 1
ATOM 723 N N . ASN A 1 96 ? -3.488 2.320 8.238 1.00 97.00 96 ASN A N 1
ATOM 724 C CA . ASN A 1 96 ? -3.945 1.243 7.374 1.00 97.00 96 ASN A CA 1
ATOM 725 C C . ASN A 1 96 ? -3.092 1.229 6.102 1.00 97.00 96 ASN A C 1
ATOM 727 O O . ASN A 1 96 ? -2.739 2.265 5.540 1.00 97.00 96 ASN A O 1
ATOM 731 N N . VAL A 1 97 ? -2.738 0.024 5.653 1.00 97.69 97 VAL A N 1
ATOM 732 C CA . VAL A 1 97 ? -1.808 -0.178 4.538 1.00 97.69 97 VAL A CA 1
ATOM 733 C C . VAL A 1 97 ? -2.525 -0.858 3.387 1.00 97.69 97 VAL A C 1
ATOM 735 O O . VAL A 1 97 ? -3.118 -1.926 3.554 1.00 97.69 97 VAL A O 1
ATOM 738 N N . ALA A 1 98 ? -2.386 -0.286 2.199 1.00 98.00 98 ALA A N 1
ATOM 739 C CA . ALA A 1 98 ? -2.797 -0.913 0.956 1.00 98.00 98 ALA A CA 1
ATOM 740 C C . ALA A 1 98 ? -1.584 -1.369 0.161 1.00 98.00 98 ALA A C 1
ATOM 742 O O . ALA A 1 98 ? -0.555 -0.698 0.149 1.00 98.00 98 ALA A O 1
ATOM 743 N N . LYS A 1 99 ? -1.719 -2.500 -0.535 1.00 98.06 99 LYS A N 1
ATOM 744 C CA . LYS A 1 99 ? -0.702 -3.007 -1.455 1.00 98.06 99 LYS A CA 1
ATOM 745 C C . LYS A 1 99 ? -1.331 -3.387 -2.776 1.00 98.06 99 LYS A C 1
ATOM 747 O O . LYS A 1 99 ? -2.382 -4.029 -2.803 1.00 98.06 99 LYS A O 1
ATOM 752 N N . LYS A 1 100 ? -0.673 -3.030 -3.872 1.00 97.00 100 LYS A N 1
ATOM 753 C CA . LYS A 1 100 ? -1.127 -3.382 -5.217 1.00 97.00 100 LYS A CA 1
ATOM 754 C C . LYS A 1 100 ? 0.064 -3.595 -6.126 1.00 97.00 100 LYS A C 1
ATOM 756 O O . LYS A 1 100 ? 0.994 -2.800 -6.114 1.00 97.00 100 LYS A O 1
ATOM 761 N N . SER A 1 101 ? 0.019 -4.645 -6.935 1.00 95.00 101 SER A N 1
ATOM 762 C CA . SER A 1 101 ? 1.094 -4.956 -7.872 1.00 95.00 101 SER A CA 1
ATOM 763 C C . SER A 1 101 ? 0.622 -4.829 -9.315 1.00 95.00 101 SER A C 1
ATOM 765 O O . SER A 1 101 ? -0.544 -5.093 -9.613 1.00 95.00 101 SER A O 1
ATOM 767 N N . ARG A 1 102 ? 1.539 -4.471 -10.217 1.00 92.75 102 ARG A N 1
ATOM 768 C CA . ARG A 1 102 ? 1.335 -4.558 -11.669 1.00 92.75 102 ARG A CA 1
ATOM 769 C C . ARG A 1 102 ? 2.491 -5.297 -12.331 1.00 92.75 102 ARG A C 1
ATOM 771 O O . ARG A 1 102 ? 3.626 -5.240 -11.856 1.00 92.75 102 ARG A O 1
ATOM 778 N N . ILE A 1 103 ? 2.179 -6.013 -13.407 1.00 91.69 103 ILE A N 1
ATOM 779 C CA . ILE A 1 103 ? 3.157 -6.755 -14.207 1.00 91.69 103 ILE A CA 1
ATOM 780 C C . ILE A 1 103 ? 3.525 -5.887 -15.408 1.00 91.69 103 ILE A C 1
ATOM 782 O O . ILE A 1 103 ? 2.652 -5.494 -16.175 1.00 91.69 103 ILE A O 1
ATOM 786 N N . CYS A 1 104 ? 4.812 -5.615 -15.567 1.00 90.19 104 CYS A N 1
ATOM 787 C CA . CYS A 1 104 ? 5.368 -4.767 -16.612 1.00 90.19 104 CYS A CA 1
ATOM 788 C C . CYS A 1 104 ? 6.138 -5.623 -17.621 1.00 90.19 104 CYS A C 1
ATOM 790 O O . CYS A 1 104 ? 6.812 -6.593 -17.254 1.00 90.19 104 CYS A O 1
ATOM 792 N N . GLN A 1 105 ? 6.052 -5.256 -18.899 1.00 89.00 105 GLN A N 1
ATOM 793 C CA . GLN A 1 105 ? 6.927 -5.826 -19.923 1.00 89.00 105 GLN A CA 1
ATOM 794 C C . GLN A 1 105 ? 8.274 -5.109 -19.877 1.00 89.00 105 GLN A C 1
ATOM 796 O O . GLN A 1 105 ? 8.306 -3.886 -19.764 1.00 89.00 105 GLN A O 1
ATOM 801 N N . VAL A 1 106 ? 9.370 -5.857 -19.979 1.00 85.38 106 VAL A N 1
ATOM 802 C CA . VAL A 1 106 ? 10.707 -5.265 -20.081 1.00 85.38 106 VAL A CA 1
ATOM 803 C C . VAL A 1 106 ? 10.899 -4.736 -21.499 1.00 85.38 106 VAL A C 1
ATOM 805 O O . VAL A 1 106 ? 10.686 -5.469 -22.470 1.00 85.38 106 VAL A O 1
ATOM 808 N N . GLU A 1 107 ? 11.265 -3.465 -21.620 1.00 78.81 107 GLU A N 1
ATOM 809 C CA . GLU A 1 107 ? 11.687 -2.886 -22.891 1.00 78.81 107 GLU A CA 1
ATOM 810 C C . GLU A 1 107 ? 13.039 -3.500 -23.289 1.00 78.81 107 GLU A C 1
ATOM 812 O O . GLU A 1 107 ? 13.962 -3.561 -22.478 1.00 78.81 107 GLU A O 1
ATOM 817 N N . ARG A 1 108 ? 13.114 -4.058 -24.503 1.00 63.56 108 ARG A N 1
ATOM 818 C CA . ARG A 1 108 ? 14.308 -4.719 -25.051 1.00 63.56 108 ARG A CA 1
ATOM 819 C C . ARG A 1 108 ? 14.980 -3.852 -26.094 1.00 63.56 108 ARG A C 1
ATOM 821 O O . ARG A 1 108 ? 14.228 -3.254 -26.8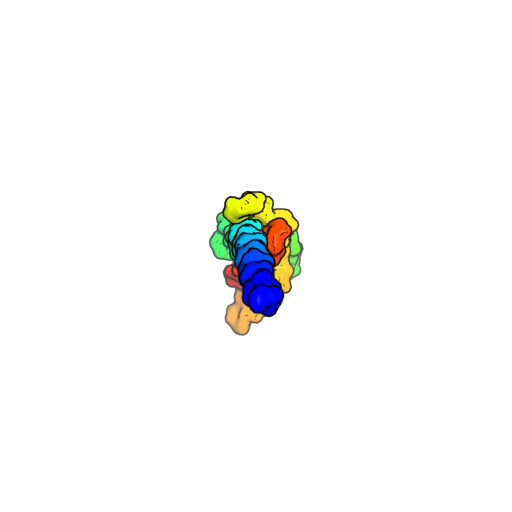94 1.00 63.56 108 ARG A O 1
#

Foldseek 3Di:
DVVVVVVVVVVVVVVVVVVVVVVVVVPQDQWAKDKDAQDQADADEPPDDQCNVLVRIFIQTPVQGGQRVQKGFPDWDADPVQKIKTKIWTADPSGHIDIDIHIYHYDD

Secondary structure (DSSP, 8-state):
-HHHHHHHHHHHHHHHHHHHHHHHHHT---PPPEEEES-S--EE-TT--HHHHHTTEEEEETTTEE-GGG-EEEEEEE-TTSEEEEEEEEE-TT--EEEEEEEEEEP-

pLDDT: mean 92.36, std 6.6, range [63.56, 98.25]